Protein AF-A0A7W0PIP6-F1 (afdb_monomer_lite)

Structure (mmCIF, N/CA/C/O backbone):
data_AF-A0A7W0PIP6-F1
#
_entry.id   AF-A0A7W0PIP6-F1
#
loop_
_atom_site.group_PDB
_atom_site.id
_atom_site.type_symbol
_atom_site.label_atom_id
_atom_site.label_alt_id
_atom_site.label_comp_id
_atom_site.label_asym_id
_atom_site.label_entity_id
_atom_site.label_seq_id
_atom_site.pdbx_PDB_ins_code
_atom_site.Cartn_x
_atom_site.Cartn_y
_atom_site.Cartn_z
_atom_site.occupancy
_atom_site.B_iso_or_equiv
_atom_site.auth_seq_id
_atom_site.auth_comp_id
_atom_site.auth_asym_id
_atom_site.auth_atom_id
_atom_site.pdbx_PDB_model_num
ATOM 1 N N . GLY A 1 1 ? 13.893 15.208 -15.503 1.00 61.84 1 GLY A N 1
ATOM 2 C CA . GLY A 1 1 ? 12.616 14.595 -15.083 1.00 61.84 1 GLY A CA 1
ATOM 3 C C . GLY A 1 1 ? 12.587 14.527 -13.572 1.00 61.84 1 GLY A C 1
ATOM 4 O O . GLY A 1 1 ? 13.653 14.378 -12.991 1.00 61.84 1 GLY A O 1
ATOM 5 N N . GLY A 1 2 ? 11.424 14.705 -12.944 1.00 72.81 2 GLY A N 1
ATOM 6 C CA . GLY A 1 2 ? 11.284 14.598 -11.487 1.00 72.81 2 GLY A CA 1
ATOM 7 C C . GLY A 1 2 ? 11.118 13.148 -11.030 1.00 72.81 2 GLY A C 1
ATOM 8 O O . GLY A 1 2 ? 10.617 12.318 -11.788 1.00 72.81 2 GLY A O 1
ATOM 9 N N . PHE A 1 3 ? 11.524 12.854 -9.796 1.00 75.38 3 PHE A N 1
ATOM 10 C CA . PHE A 1 3 ? 11.203 11.588 -9.140 1.00 75.38 3 PHE A CA 1
ATOM 11 C C . PHE A 1 3 ? 9.776 11.643 -8.599 1.00 75.38 3 PHE A C 1
ATOM 13 O O . PHE A 1 3 ? 9.345 12.670 -8.076 1.00 75.38 3 PHE A O 1
ATOM 20 N N . GLN A 1 4 ? 9.047 10.539 -8.729 1.00 84.75 4 GLN A N 1
ATOM 21 C CA . GLN A 1 4 ? 7.752 10.368 -8.089 1.00 84.75 4 GLN A CA 1
ATOM 22 C C . GLN A 1 4 ? 7.915 9.457 -6.874 1.00 84.75 4 GLN A C 1
ATOM 24 O O . GLN A 1 4 ? 8.669 8.483 -6.910 1.00 84.75 4 GLN A O 1
ATOM 29 N N . VAL A 1 5 ? 7.212 9.796 -5.799 1.00 91.25 5 VAL A N 1
ATOM 30 C CA . VAL A 1 5 ? 7.160 8.997 -4.576 1.00 91.25 5 VAL A CA 1
ATOM 31 C C . VAL A 1 5 ? 5.709 8.706 -4.235 1.00 91.25 5 VAL A C 1
ATOM 33 O O . VAL A 1 5 ? 4.834 9.548 -4.441 1.00 91.25 5 VAL A O 1
ATOM 36 N N . LEU A 1 6 ? 5.459 7.501 -3.742 1.00 93.19 6 LEU A N 1
ATOM 37 C CA . LEU A 1 6 ? 4.185 7.093 -3.177 1.00 93.19 6 LEU A CA 1
ATOM 38 C C . LEU A 1 6 ? 4.278 7.203 -1.662 1.00 93.19 6 LEU A C 1
ATOM 40 O O . LEU A 1 6 ? 5.205 6.661 -1.066 1.00 93.19 6 LEU A O 1
ATOM 44 N N . ASP A 1 7 ? 3.298 7.861 -1.056 1.00 95.69 7 ASP A N 1
ATOM 45 C CA . ASP A 1 7 ? 3.176 7.945 0.391 1.00 95.69 7 ASP A CA 1
ATOM 46 C C . ASP A 1 7 ? 1.808 7.417 0.824 1.00 95.69 7 ASP A C 1
ATOM 48 O O . ASP A 1 7 ? 0.778 7.907 0.360 1.00 95.69 7 ASP A O 1
ATOM 52 N N . VAL A 1 8 ? 1.791 6.376 1.663 1.00 96.19 8 VAL A N 1
ATOM 53 C CA . VAL A 1 8 ? 0.556 5.669 2.036 1.00 96.19 8 VAL A CA 1
ATOM 54 C C . VAL A 1 8 ? 0.305 5.788 3.531 1.00 96.19 8 VAL A C 1
ATOM 56 O O . VAL A 1 8 ? 1.159 5.465 4.356 1.00 96.19 8 VAL A O 1
ATOM 59 N N . TRP A 1 9 ? -0.916 6.193 3.867 1.00 97.06 9 TRP A N 1
ATOM 60 C CA . TRP A 1 9 ? -1.397 6.351 5.233 1.00 97.06 9 TRP A CA 1
ATOM 61 C C . TRP A 1 9 ? -2.635 5.482 5.466 1.00 97.06 9 TRP A C 1
ATOM 63 O O . TRP A 1 9 ? -3.482 5.339 4.584 1.00 97.06 9 TRP A O 1
ATOM 73 N N . LEU A 1 10 ? -2.750 4.917 6.666 1.00 96.31 10 LEU A N 1
ATOM 74 C CA . LEU A 1 10 ? -3.952 4.264 7.166 1.00 9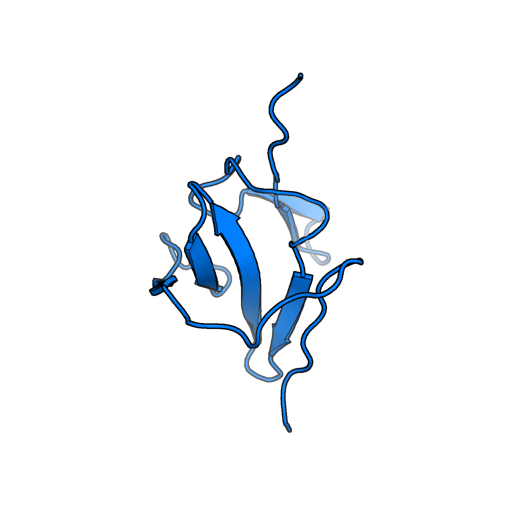6.31 10 LEU A CA 1
ATOM 75 C C . LEU A 1 10 ? -4.719 5.239 8.061 1.00 96.31 10 LEU A C 1
ATOM 77 O O . LEU A 1 10 ? -4.184 5.698 9.072 1.00 96.31 10 LEU A O 1
ATOM 81 N N . LEU A 1 11 ? -5.982 5.487 7.720 1.00 96.38 11 LEU A N 1
ATOM 82 C CA . LEU A 1 11 ? -6.945 6.158 8.588 1.00 96.38 11 LEU A CA 1
ATOM 83 C C . LEU A 1 11 ? -7.699 5.122 9.427 1.00 96.38 11 LEU A C 1
ATOM 85 O O . LEU A 1 11 ? -8.444 4.306 8.883 1.00 96.38 11 LEU A O 1
ATOM 89 N N . ASP A 1 12 ? -7.552 5.186 10.749 1.00 95.06 12 ASP A N 1
ATOM 90 C CA . ASP A 1 12 ? -8.484 4.537 11.669 1.00 95.06 12 ASP A CA 1
ATOM 91 C C . ASP A 1 12 ? -9.750 5.396 11.776 1.00 95.06 12 ASP A C 1
ATOM 93 O O . ASP A 1 12 ? -9.754 6.464 12.388 1.00 95.06 12 ASP A O 1
ATOM 97 N N . THR A 1 13 ? -10.846 4.923 11.186 1.00 95.50 13 THR A N 1
ATOM 98 C CA . THR A 1 13 ? -12.114 5.662 11.138 1.00 95.50 13 THR A CA 1
ATOM 99 C C . THR A 1 13 ? -12.849 5.711 12.475 1.00 95.50 13 THR A C 1
ATOM 101 O O . THR A 1 13 ? -13.787 6.491 12.611 1.00 95.50 13 THR A O 1
ATOM 104 N N . LYS A 1 14 ? -12.461 4.891 13.463 1.00 96.38 14 LYS A N 1
ATOM 105 C CA . LYS A 1 14 ? -13.047 4.935 14.812 1.00 96.38 14 LYS A CA 1
ATOM 106 C C . LYS A 1 14 ? -12.436 6.052 15.644 1.00 96.38 14 LYS A C 1
ATOM 108 O O . LYS A 1 14 ? -13.135 6.674 16.435 1.00 96.38 14 LYS A O 1
ATOM 113 N N . THR A 1 15 ? -11.133 6.276 15.483 1.00 96.44 15 THR A N 1
ATOM 114 C CA . THR A 1 15 ? -10.370 7.237 16.293 1.00 96.44 15 THR A CA 1
ATOM 115 C C . THR A 1 15 ? -10.021 8.518 15.539 1.00 96.44 15 THR A C 1
ATOM 117 O O . THR A 1 15 ? -9.610 9.491 16.160 1.00 96.44 15 THR A O 1
ATOM 120 N N . GLY A 1 16 ? -10.173 8.536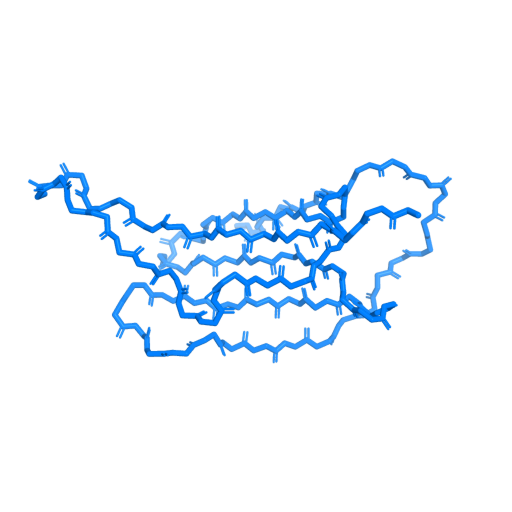 14.212 1.00 97.31 16 GLY A N 1
ATOM 121 C CA . GLY A 1 16 ? -9.741 9.643 13.358 1.00 97.31 16 GLY A CA 1
ATOM 122 C C . GLY A 1 16 ? -8.219 9.743 13.216 1.00 97.31 16 GLY A C 1
ATOM 123 O O . GLY A 1 16 ? -7.711 10.768 12.770 1.00 97.31 16 GLY A O 1
ATOM 124 N N . THR A 1 17 ? -7.479 8.701 13.604 1.00 97.06 17 THR A N 1
ATOM 125 C CA . THR A 1 17 ? -6.013 8.730 13.626 1.00 97.06 17 THR A CA 1
ATOM 126 C C . THR A 1 17 ? -5.441 8.307 12.280 1.00 97.06 17 THR A C 1
ATOM 128 O O . THR A 1 17 ? -5.799 7.256 11.746 1.00 97.06 17 THR A O 1
ATOM 131 N N . LEU A 1 18 ? -4.502 9.096 11.757 1.00 97.12 18 LEU A N 1
ATOM 132 C CA . LEU A 1 18 ? -3.670 8.715 10.620 1.00 97.12 18 LEU A CA 1
ATOM 133 C C . LEU A 1 18 ? -2.374 8.072 11.108 1.00 97.12 18 LEU A C 1
ATOM 135 O O . LEU A 1 18 ? -1.680 8.607 11.971 1.00 97.12 18 LEU A O 1
ATOM 139 N N . SER A 1 19 ? -2.035 6.931 10.521 1.00 95.12 19 SER A N 1
ATOM 140 C CA . SER A 1 19 ? -0.777 6.233 10.770 1.00 95.12 19 SER A CA 1
ATOM 141 C C . SER A 1 19 ? -0.091 5.907 9.455 1.00 95.12 19 SER A C 1
ATOM 143 O O . SER A 1 19 ? -0.737 5.598 8.456 1.00 95.12 19 SER A O 1
ATOM 145 N N . HIS A 1 20 ? 1.230 6.008 9.441 1.00 96.12 20 HIS A N 1
ATOM 146 C CA . HIS A 1 20 ? 2.008 5.781 8.234 1.00 96.12 20 HIS A CA 1
ATOM 147 C C . HIS A 1 20 ? 2.151 4.286 7.957 1.00 96.12 20 HIS A C 1
ATOM 149 O O . HIS A 1 20 ? 2.427 3.508 8.877 1.00 96.12 20 HIS A O 1
ATOM 155 N N . VAL A 1 21 ? 1.978 3.867 6.701 1.00 97.06 21 VAL A N 1
ATOM 156 C CA . VAL A 1 21 ? 2.300 2.487 6.320 1.00 97.06 21 VAL A CA 1
ATOM 157 C C . VAL A 1 21 ? 3.824 2.321 6.389 1.00 97.06 21 VAL A C 1
ATOM 159 O O . VAL A 1 21 ? 4.548 3.162 5.856 1.00 97.06 21 VAL A O 1
ATOM 162 N N . PRO A 1 22 ? 4.350 1.261 7.033 1.00 96.56 22 PRO A N 1
ATOM 163 C CA . PRO A 1 22 ? 5.791 1.084 7.171 1.00 96.56 22 PRO A CA 1
ATOM 164 C C . PRO A 1 22 ? 6.518 1.105 5.827 1.00 96.56 22 PRO A C 1
ATOM 166 O O . PRO A 1 22 ? 6.057 0.487 4.875 1.00 96.56 22 PRO A O 1
ATOM 169 N N . GLY A 1 23 ? 7.689 1.741 5.770 1.00 92.56 23 GLY A N 1
ATOM 170 C CA . GLY A 1 23 ? 8.509 1.797 4.553 1.00 92.56 23 GLY A CA 1
ATOM 171 C C . GLY A 1 23 ? 8.095 2.874 3.546 1.00 92.56 23 GLY A C 1
ATOM 172 O O . GLY A 1 23 ? 8.630 2.880 2.441 1.00 92.56 23 GLY A O 1
ATOM 173 N N . MET A 1 24 ? 7.174 3.766 3.918 1.00 94.75 24 MET A N 1
ATOM 174 C CA . MET A 1 24 ? 6.804 4.945 3.134 1.00 94.75 24 MET A CA 1
ATOM 175 C C . MET A 1 24 ? 7.583 6.198 3.591 1.00 94.75 24 MET A C 1
ATOM 177 O O . MET A 1 24 ? 8.027 6.243 4.744 1.00 94.75 24 MET A O 1
ATOM 181 N N . PRO A 1 25 ? 7.761 7.213 2.720 1.00 94.44 25 PRO A N 1
ATOM 182 C CA . PRO A 1 25 ? 7.429 7.210 1.293 1.00 94.44 25 PRO A CA 1
ATOM 183 C C . PRO A 1 25 ? 8.347 6.280 0.482 1.00 94.44 25 PRO A C 1
ATOM 185 O O . PRO A 1 25 ? 9.519 6.098 0.814 1.00 94.44 25 PRO A O 1
ATOM 188 N N . ALA A 1 26 ? 7.824 5.714 -0.605 1.00 92.25 26 ALA A N 1
ATOM 189 C CA . ALA A 1 26 ? 8.542 4.802 -1.493 1.00 92.25 26 ALA A CA 1
ATOM 190 C C . ALA A 1 26 ? 8.734 5.401 -2.893 1.00 92.25 26 ALA A C 1
ATOM 192 O O . ALA A 1 26 ? 7.810 5.968 -3.475 1.00 92.25 26 ALA A O 1
ATOM 193 N N . PHE A 1 27 ? 9.924 5.231 -3.472 1.00 91.38 27 PHE A N 1
ATOM 194 C CA . PHE A 1 27 ? 10.194 5.607 -4.861 1.00 91.38 27 PHE A CA 1
ATOM 195 C C . PHE A 1 27 ? 9.597 4.570 -5.811 1.00 91.38 27 PHE A C 1
ATOM 197 O O . PHE A 1 27 ? 10.077 3.434 -5.885 1.00 91.38 27 PHE A O 1
ATOM 204 N N . VAL A 1 28 ? 8.553 4.972 -6.539 1.00 89.38 28 VAL A N 1
ATOM 205 C CA . VAL A 1 28 ? 7.838 4.112 -7.487 1.00 89.38 28 VAL A CA 1
ATOM 206 C C . VAL A 1 28 ? 7.401 4.888 -8.726 1.00 89.38 28 VAL A C 1
ATOM 208 O O . VAL A 1 28 ? 7.207 6.105 -8.689 1.00 89.38 28 VAL A O 1
ATOM 211 N N . SER A 1 29 ? 7.179 4.176 -9.827 1.00 88.81 29 SER A N 1
ATOM 212 C CA . SER A 1 29 ? 6.467 4.719 -10.986 1.00 88.81 29 SER A CA 1
ATOM 213 C C . SER A 1 29 ? 4.969 4.809 -10.670 1.00 88.81 29 SER A C 1
ATOM 215 O O . SER A 1 29 ? 4.272 3.800 -10.725 1.00 88.81 29 SER A O 1
ATOM 217 N N . LEU A 1 30 ? 4.448 6.002 -10.338 1.00 83.19 30 LEU A N 1
ATOM 218 C CA . LEU A 1 30 ? 3.061 6.157 -9.853 1.00 83.19 30 LEU A CA 1
ATOM 219 C C . LEU A 1 30 ? 2.003 5.671 -10.850 1.00 83.19 30 LEU A C 1
ATOM 221 O O . LEU A 1 30 ? 0.959 5.174 -10.441 1.00 83.19 30 LEU A O 1
ATOM 225 N N . LYS A 1 31 ? 2.272 5.773 -12.158 1.00 83.31 31 LYS A N 1
ATOM 226 C CA . LYS A 1 31 ? 1.369 5.251 -13.201 1.00 83.31 31 LYS A CA 1
ATOM 227 C C . LYS A 1 31 ? 1.266 3.721 -13.185 1.00 83.31 31 LYS A C 1
ATOM 229 O O . LYS A 1 31 ? 0.349 3.165 -13.770 1.00 83.31 31 LYS A O 1
ATOM 234 N N . ARG A 1 32 ? 2.216 3.040 -12.545 1.00 85.44 32 ARG A N 1
ATOM 235 C CA . ARG A 1 32 ? 2.299 1.578 -12.432 1.00 85.44 32 ARG A CA 1
ATOM 236 C C . ARG A 1 32 ? 2.030 1.105 -11.004 1.00 85.44 32 ARG A C 1
ATOM 238 O O . ARG A 1 32 ? 2.457 0.022 -10.614 1.00 85.44 32 ARG A O 1
ATOM 245 N N . THR A 1 33 ? 1.334 1.931 -10.225 1.00 91.19 33 THR A N 1
ATOM 246 C CA . THR A 1 33 ? 0.940 1.609 -8.859 1.00 91.19 33 THR A CA 1
ATOM 247 C C . THR A 1 33 ? -0.540 1.260 -8.807 1.00 91.19 33 THR A C 1
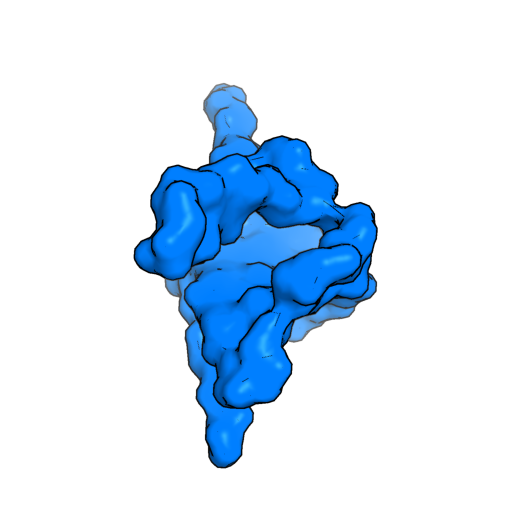ATOM 249 O O . THR A 1 33 ? -1.381 1.990 -9.325 1.00 91.19 33 THR A O 1
ATOM 252 N N . SER A 1 3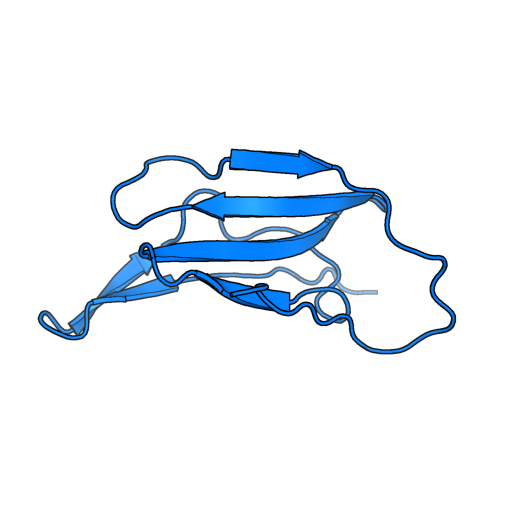4 ? -0.868 0.172 -8.119 1.00 93.69 34 SER A N 1
ATOM 253 C CA . SER A 1 34 ? -2.242 -0.192 -7.777 1.00 93.69 34 SER A CA 1
ATOM 254 C C . SER A 1 34 ? -2.280 -0.743 -6.358 1.00 93.69 34 SER A C 1
ATOM 256 O O . S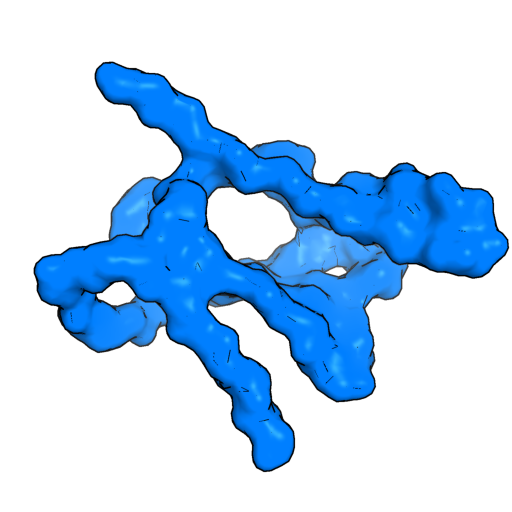ER A 1 34 ? -1.266 -1.215 -5.843 1.00 93.69 34 SER A O 1
ATOM 258 N N . MET A 1 35 ? -3.427 -0.663 -5.693 1.00 95.69 35 MET A N 1
ATOM 259 C CA . MET A 1 35 ? -3.560 -1.139 -4.322 1.00 95.69 35 MET A CA 1
ATOM 260 C C . MET A 1 35 ? -4.993 -1.523 -3.990 1.00 95.69 35 MET A C 1
ATOM 262 O O . MET A 1 35 ? -5.942 -0.871 -4.420 1.00 95.69 35 MET A O 1
ATOM 266 N N . ALA A 1 36 ? -5.131 -2.591 -3.209 1.00 96.62 36 ALA A N 1
ATOM 267 C CA . ALA A 1 36 ? -6.417 -3.139 -2.808 1.00 96.62 36 ALA A CA 1
ATOM 268 C C . ALA A 1 36 ? -6.320 -3.804 -1.434 1.00 96.62 36 ALA A C 1
ATOM 270 O O . ALA A 1 36 ? -5.273 -4.325 -1.044 1.00 96.62 36 ALA A O 1
ATOM 271 N N . TRP A 1 37 ? -7.438 -3.817 -0.715 1.00 96.25 37 TRP A N 1
ATOM 272 C CA . TRP A 1 37 ? -7.599 -4.633 0.483 1.00 96.25 37 TRP A CA 1
ATOM 273 C C . TRP A 1 37 ? -8.069 -6.037 0.104 1.00 96.25 37 TRP A C 1
ATOM 275 O O . TRP A 1 37 ? -8.898 -6.214 -0.784 1.00 96.25 37 TRP A O 1
ATOM 285 N N . THR A 1 38 ? -7.536 -7.029 0.801 1.00 96.44 38 THR A N 1
ATOM 286 C CA . THR A 1 38 ? -8.047 -8.405 0.813 1.00 96.44 38 THR A CA 1
ATOM 287 C C . THR A 1 38 ? -9.146 -8.542 1.861 1.00 96.44 38 THR A C 1
ATOM 289 O O . THR A 1 38 ? -9.163 -7.799 2.847 1.00 96.44 38 THR A O 1
ATOM 292 N N . ASP A 1 39 ? -10.029 -9.526 1.686 1.00 94.81 39 ASP A N 1
ATOM 293 C CA . ASP A 1 39 ? -11.148 -9.767 2.608 1.00 94.81 39 ASP A CA 1
ATOM 294 C C . ASP A 1 39 ? -10.666 -10.166 4.021 1.00 94.81 39 ASP A C 1
ATOM 296 O O . ASP A 1 39 ? -11.350 -9.917 5.011 1.00 94.81 39 ASP A O 1
ATOM 300 N N . ASP A 1 40 ? -9.445 -10.702 4.147 1.00 95.12 40 ASP A N 1
ATOM 301 C CA . ASP A 1 40 ? -8.806 -10.986 5.437 1.00 95.12 40 ASP A CA 1
ATOM 302 C C . ASP A 1 40 ? -8.028 -9.786 6.020 1.00 95.12 40 ASP A C 1
ATOM 304 O O . ASP A 1 40 ? -7.257 -9.933 6.970 1.00 95.12 40 ASP A O 1
ATOM 308 N N . GLY A 1 41 ? -8.205 -8.583 5.471 1.00 95.38 41 GLY A N 1
ATOM 309 C CA . GLY A 1 41 ? -7.691 -7.341 6.050 1.00 95.38 41 GLY A CA 1
ATOM 310 C C . GLY A 1 41 ? -6.202 -7.081 5.811 1.00 95.38 41 GLY A C 1
ATOM 311 O O . GLY A 1 41 ? -5.571 -6.373 6.595 1.00 95.38 41 GLY A O 1
ATOM 312 N N . ARG A 1 42 ? -5.607 -7.646 4.754 1.00 97.19 42 ARG A N 1
ATOM 313 C CA . ARG A 1 42 ? -4.271 -7.243 4.274 1.00 97.19 42 ARG A CA 1
ATOM 314 C C . ARG A 1 42 ? -4.403 -6.219 3.151 1.00 97.19 42 ARG A C 1
ATOM 316 O O . ARG A 1 42 ? -5.190 -6.423 2.230 1.00 97.19 42 ARG A O 1
ATOM 323 N N . LEU A 1 43 ? -3.603 -5.165 3.202 1.00 97.44 43 LEU A N 1
ATOM 324 C CA . LEU A 1 43 ? -3.339 -4.266 2.091 1.00 97.44 43 LEU A CA 1
ATOM 325 C C . LEU A 1 43 ? -2.324 -4.923 1.154 1.00 97.44 43 LEU A C 1
ATOM 327 O O . LEU A 1 43 ? -1.250 -5.342 1.594 1.00 97.44 43 LEU A O 1
ATOM 331 N N . VAL A 1 44 ? -2.659 -4.982 -0.129 1.00 97.44 44 VAL A N 1
ATOM 332 C CA . VAL A 1 44 ? -1.760 -5.392 -1.207 1.00 97.44 44 VAL A CA 1
ATOM 333 C C . VAL A 1 44 ? -1.454 -4.161 -2.049 1.00 97.44 44 VAL A C 1
ATOM 335 O O . VAL A 1 44 ? -2.368 -3.438 -2.442 1.00 97.44 44 VAL A O 1
ATOM 338 N N . LEU A 1 45 ? -0.175 -3.927 -2.319 1.00 96.31 45 LEU A N 1
ATOM 339 C CA . LEU A 1 45 ? 0.311 -2.885 -3.217 1.00 96.31 45 LEU A CA 1
ATOM 340 C C . LEU A 1 45 ? 1.074 -3.549 -4.357 1.00 96.31 45 LEU A C 1
ATOM 342 O O . LEU A 1 45 ? 1.927 -4.399 -4.114 1.00 96.31 45 LEU A O 1
ATOM 346 N N . LEU A 1 46 ? 0.797 -3.124 -5.581 1.00 95.38 46 LEU A N 1
ATOM 347 C CA . LEU A 1 46 ? 1.655 -3.341 -6.735 1.00 95.38 46 LEU A CA 1
ATOM 348 C C . LEU A 1 46 ? 2.356 -2.019 -7.035 1.00 95.38 46 LEU A C 1
ATOM 350 O O . LEU A 1 46 ? 1.696 -0.982 -7.067 1.00 95.38 46 LEU A O 1
ATOM 354 N N . GLY A 1 47 ? 3.663 -2.057 -7.268 1.00 92.94 47 GLY A N 1
ATOM 355 C CA . GLY A 1 47 ? 4.423 -0.906 -7.741 1.00 92.94 47 GLY A CA 1
ATOM 356 C C . GLY A 1 47 ? 5.614 -1.328 -8.590 1.00 92.94 47 GLY A C 1
ATOM 357 O O . GLY A 1 47 ? 6.021 -2.488 -8.579 1.00 92.94 47 GLY A O 1
ATOM 358 N N . GLU A 1 48 ? 6.190 -0.369 -9.307 1.00 92.44 48 GLU A N 1
ATOM 359 C CA . GLU A 1 48 ? 7.453 -0.545 -10.023 1.00 92.44 48 GLU A CA 1
ATOM 360 C C . GLU A 1 48 ? 8.531 0.335 -9.396 1.00 92.44 48 GLU A C 1
ATOM 362 O O . GLU A 1 48 ? 8.347 1.550 -9.294 1.00 92.44 48 GLU A O 1
ATOM 367 N N . SER A 1 49 ? 9.655 -0.267 -9.005 1.00 89.19 49 SER A N 1
ATOM 368 C CA . SER A 1 49 ? 10.805 0.417 -8.413 1.00 89.19 49 SER A CA 1
ATOM 369 C C . SER A 1 49 ? 12.094 -0.102 -9.043 1.00 89.19 49 SER A C 1
ATOM 371 O O . SER A 1 49 ? 12.261 -1.305 -9.212 1.00 89.19 49 SER A O 1
ATOM 373 N N . ASN A 1 50 ? 12.998 0.801 -9.432 1.00 88.19 50 ASN A N 1
ATOM 374 C CA . ASN A 1 50 ? 14.259 0.468 -10.113 1.00 88.19 50 ASN A CA 1
ATOM 375 C C . ASN A 1 50 ? 14.101 -0.449 -11.347 1.00 88.19 50 ASN A C 1
ATOM 377 O O . ASN A 1 50 ? 14.983 -1.245 -11.649 1.00 88.19 50 ASN A O 1
ATOM 381 N N . GLY A 1 51 ? 12.978 -0.336 -12.065 1.00 88.25 51 GLY A N 1
ATOM 382 C CA . GLY A 1 51 ? 12.671 -1.168 -13.234 1.00 88.25 51 GLY A CA 1
ATOM 383 C C . GLY A 1 51 ? 12.114 -2.558 -12.907 1.00 88.25 51 GLY A C 1
ATOM 384 O O . GLY A 1 51 ? 11.785 -3.302 -13.827 1.00 88.25 51 GLY A O 1
ATOM 385 N N . GLU A 1 52 ? 11.957 -2.899 -11.627 1.00 91.81 52 GLU A N 1
ATOM 386 C CA . GLU A 1 52 ? 11.366 -4.156 -11.174 1.00 91.81 52 GLU A CA 1
ATOM 387 C C . GLU A 1 52 ? 9.944 -3.955 -10.649 1.00 91.81 52 GLU A C 1
ATOM 389 O O . GLU A 1 52 ? 9.641 -2.966 -9.979 1.00 91.81 52 GLU A O 1
ATOM 394 N N . ASN A 1 53 ? 9.073 -4.933 -10.901 1.00 93.50 53 ASN A N 1
ATOM 395 C CA . ASN A 1 53 ? 7.730 -4.951 -10.331 1.00 93.50 53 ASN A CA 1
ATOM 396 C C . ASN A 1 53 ? 7.753 -5.635 -8.974 1.00 93.50 53 ASN A C 1
ATOM 398 O O . ASN A 1 53 ? 8.267 -6.744 -8.837 1.00 93.50 53 ASN A O 1
ATOM 402 N N . VAL A 1 54 ? 7.149 -4.998 -7.980 1.00 94.75 54 VAL A N 1
ATOM 403 C CA . VAL A 1 54 ? 7.128 -5.478 -6.604 1.00 94.75 54 VAL A CA 1
ATOM 404 C C . VAL A 1 54 ? 5.690 -5.522 -6.112 1.00 94.75 54 VAL A C 1
ATOM 406 O O . VAL A 1 54 ? 4.941 -4.554 -6.243 1.00 94.75 54 VAL A O 1
ATOM 409 N N . VAL A 1 55 ? 5.321 -6.650 -5.511 1.00 95.94 55 VAL A N 1
ATOM 410 C CA . VAL A 1 55 ? 4.117 -6.770 -4.693 1.00 95.94 55 VAL A CA 1
ATOM 411 C C . VAL A 1 55 ? 4.514 -6.628 -3.231 1.00 95.94 55 VAL A C 1
ATOM 413 O O . VAL A 1 55 ? 5.368 -7.370 -2.737 1.00 95.94 55 VAL A O 1
ATOM 416 N N . ALA A 1 56 ? 3.882 -5.688 -2.538 1.00 96.69 56 ALA A N 1
ATOM 417 C CA . ALA A 1 56 ? 3.982 -5.533 -1.098 1.00 96.69 56 ALA A CA 1
ATOM 418 C C . ALA A 1 56 ? 2.679 -5.973 -0.428 1.00 96.69 56 ALA A C 1
ATOM 420 O O . ALA A 1 56 ? 1.591 -5.647 -0.901 1.00 96.69 56 ALA A O 1
ATOM 421 N N . VAL A 1 57 ? 2.783 -6.689 0.689 1.00 97.31 57 VAL A N 1
ATOM 422 C CA . VAL A 1 57 ? 1.640 -7.108 1.506 1.00 97.31 57 VAL A CA 1
ATOM 423 C C . VAL A 1 57 ? 1.858 -6.657 2.941 1.00 97.31 57 VAL A C 1
ATOM 425 O O . VAL A 1 57 ? 2.938 -6.845 3.506 1.00 97.31 57 VAL A O 1
ATOM 428 N N . TRP A 1 58 ? 0.828 -6.072 3.540 1.00 98.06 58 TRP A N 1
ATOM 429 C CA . TRP A 1 58 ? 0.870 -5.580 4.912 1.00 98.06 58 TRP A CA 1
ATOM 430 C C . TRP A 1 58 ? -0.504 -5.645 5.572 1.00 98.06 58 TRP A C 1
ATOM 432 O O . TRP A 1 58 ? -1.527 -5.510 4.913 1.00 98.06 58 TRP A O 1
ATOM 442 N N . ARG A 1 59 ? -0.542 -5.826 6.890 1.00 97.31 59 ARG A N 1
ATOM 443 C CA . ARG A 1 59 ? -1.747 -5.715 7.719 1.00 97.31 59 ARG A CA 1
ATOM 444 C C . ARG A 1 59 ? -1.527 -4.656 8.805 1.00 97.31 59 ARG A C 1
ATOM 446 O O . ARG A 1 59 ? -0.431 -4.624 9.374 1.00 97.31 59 ARG A O 1
ATOM 453 N N . PRO A 1 60 ? -2.550 -3.855 9.166 1.00 96.00 60 PRO A N 1
ATOM 454 C CA . PRO A 1 60 ? -2.478 -2.944 10.304 1.00 96.00 60 PRO A CA 1
ATOM 455 C C . PRO A 1 60 ? -1.887 -3.601 11.558 1.00 96.00 60 PRO A C 1
ATOM 457 O O . PRO A 1 60 ? -2.248 -4.721 11.920 1.00 96.00 60 PRO A O 1
ATOM 460 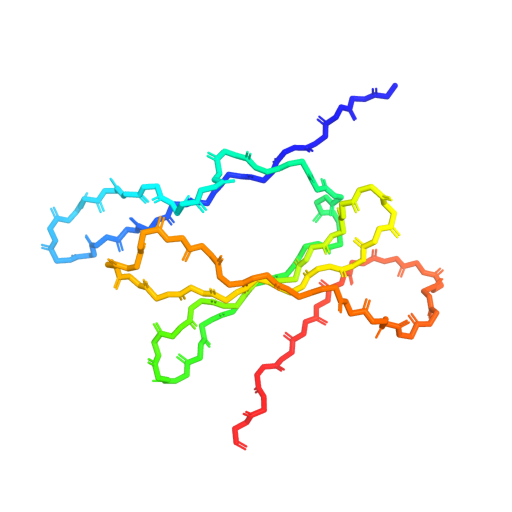N N . GLY A 1 61 ? -0.938 -2.912 12.193 1.00 93.44 61 GLY A N 1
ATOM 461 C CA . GLY A 1 61 ? -0.174 -3.412 13.343 1.00 93.44 61 GLY A CA 1
ATOM 462 C C . GLY A 1 61 ? 1.128 -4.142 12.988 1.00 93.44 61 GLY A C 1
ATOM 463 O O . GLY A 1 61 ? 2.002 -4.276 13.847 1.00 93.44 61 GLY A O 1
ATOM 464 N N . GLN A 1 62 ? 1.330 -4.566 11.735 1.00 97.00 62 GLN A N 1
ATOM 465 C CA . GLN A 1 62 ? 2.624 -5.103 11.309 1.00 97.00 62 GLN A CA 1
ATOM 466 C C . GLN A 1 62 ? 3.656 -3.982 11.166 1.00 97.00 62 GLN A C 1
ATOM 468 O O . GLN A 1 62 ? 3.382 -2.922 10.610 1.00 97.00 62 GLN A O 1
ATOM 473 N N . ARG A 1 63 ? 4.882 -4.239 11.630 1.00 96.19 63 ARG A N 1
ATOM 474 C CA . ARG A 1 63 ? 5.976 -3.252 11.627 1.00 96.19 63 ARG A CA 1
ATOM 475 C C . ARG A 1 63 ? 6.689 -3.106 10.279 1.00 96.19 63 ARG A C 1
ATOM 477 O O . ARG A 1 63 ? 7.519 -2.214 10.144 1.00 96.19 63 ARG A O 1
ATOM 484 N N . ARG A 1 64 ? 6.455 -4.015 9.328 1.00 96.44 64 ARG A N 1
ATOM 485 C CA . ARG A 1 64 ? 7.153 -4.089 8.032 1.00 96.44 64 ARG A CA 1
ATOM 486 C C . ARG A 1 64 ? 6.212 -4.615 6.946 1.00 96.44 64 ARG A C 1
ATOM 488 O O . ARG A 1 64 ? 5.336 -5.421 7.251 1.00 96.44 64 ARG A O 1
ATOM 495 N N . LEU A 1 65 ? 6.435 -4.188 5.703 1.00 96.06 65 LEU A N 1
ATOM 496 C CA . LEU A 1 65 ? 5.849 -4.789 4.499 1.00 96.06 65 LEU A CA 1
ATOM 497 C C . LEU A 1 65 ? 6.547 -6.124 4.199 1.00 96.06 65 LEU A C 1
ATOM 499 O O . LEU A 1 65 ? 7.774 -6.213 4.285 1.00 96.06 65 LEU A O 1
ATOM 503 N N . ALA A 1 66 ? 5.789 -7.140 3.795 1.00 97.31 66 ALA A N 1
ATOM 504 C CA . ALA A 1 66 ? 6.345 -8.295 3.098 1.00 97.31 66 ALA A CA 1
ATOM 505 C C . ALA A 1 66 ? 6.461 -7.949 1.610 1.00 97.31 66 ALA A C 1
ATOM 507 O O . ALA A 1 66 ? 5.464 -7.575 0.999 1.00 97.31 66 ALA A O 1
ATOM 508 N N . LEU A 1 67 ? 7.659 -8.056 1.035 1.00 95.69 67 LEU A N 1
ATOM 509 C CA . LEU A 1 67 ? 7.939 -7.670 -0.349 1.00 95.69 67 LEU A CA 1
ATOM 510 C C . LEU A 1 67 ? 8.271 -8.892 -1.198 1.00 95.69 67 LEU A C 1
ATOM 512 O O . LEU A 1 67 ? 8.965 -9.803 -0.742 1.00 95.69 67 LEU A O 1
ATOM 516 N N . LYS A 1 68 ? 7.808 -8.886 -2.448 1.00 96.62 68 LYS A N 1
ATOM 517 C CA . LYS A 1 68 ? 8.176 -9.886 -3.448 1.00 96.62 68 LYS A CA 1
ATOM 518 C C . LYS A 1 68 ? 8.274 -9.254 -4.831 1.00 96.62 68 LYS A C 1
ATOM 520 O O . LYS A 1 68 ? 7.305 -8.666 -5.303 1.00 96.62 68 LYS A O 1
ATOM 525 N N . THR A 1 69 ? 9.411 -9.434 -5.497 1.00 96.19 69 THR A N 1
ATOM 526 C CA . THR A 1 69 ? 9.548 -9.116 -6.922 1.00 96.19 69 THR A CA 1
ATOM 527 C C . THR A 1 69 ? 8.713 -10.094 -7.746 1.00 96.19 69 THR A C 1
ATOM 529 O O . THR A 1 69 ? 8.719 -11.304 -7.493 1.00 96.19 69 THR A O 1
ATOM 532 N N . VAL A 1 70 ? 7.975 -9.577 -8.723 1.00 94.50 70 VAL A N 1
ATOM 533 C CA . VAL A 1 70 ? 7.106 -10.357 -9.607 1.00 94.50 70 VAL A CA 1
ATOM 534 C C . VAL A 1 70 ? 7.414 -10.048 -11.064 1.00 94.50 70 VAL A C 1
ATOM 536 O O . VAL A 1 70 ? 7.834 -8.948 -11.409 1.00 94.50 70 VAL A O 1
ATOM 539 N N . GLN A 1 71 ? 7.179 -11.025 -11.932 1.00 92.50 71 GLN A N 1
ATOM 540 C CA . GLN A 1 71 ? 7.171 -10.801 -13.371 1.00 92.50 71 GLN A CA 1
ATOM 541 C C . GLN A 1 71 ? 5.733 -10.550 -13.806 1.00 92.50 71 GLN A C 1
ATOM 543 O O . GLN A 1 71 ? 4.838 -11.327 -13.473 1.00 92.50 71 GLN A O 1
ATOM 548 N N . LEU A 1 72 ? 5.518 -9.446 -14.515 1.00 88.12 72 LEU A N 1
ATOM 549 C CA . LEU A 1 72 ? 4.233 -9.114 -15.115 1.00 88.12 72 LEU A CA 1
ATOM 550 C C . LEU A 1 72 ? 4.304 -9.366 -16.624 1.00 88.12 72 LEU A C 1
ATOM 552 O O . LEU A 1 72 ? 5.401 -9.320 -17.187 1.00 88.12 72 LEU A O 1
ATOM 556 N N . PRO A 1 73 ? 3.162 -9.613 -17.287 1.00 86.12 73 PRO A N 1
ATOM 557 C CA . PRO A 1 73 ? 3.105 -9.636 -18.743 1.00 86.12 73 PRO A CA 1
ATOM 558 C C . PRO A 1 73 ? 3.700 -8.363 -19.355 1.00 86.12 73 PRO A C 1
ATOM 560 O O . PRO A 1 73 ? 3.682 -7.293 -18.740 1.00 86.12 73 PRO A O 1
ATOM 563 N N . GLU A 1 74 ? 4.218 -8.484 -20.577 1.00 82.50 74 GLU A N 1
ATOM 564 C CA . GLU A 1 74 ? 4.786 -7.350 -21.301 1.00 82.50 74 GLU A CA 1
ATOM 565 C C . GLU A 1 74 ? 3.757 -6.220 -21.446 1.00 82.50 74 GLU A C 1
ATOM 567 O O . GLU A 1 74 ? 2.585 -6.439 -21.761 1.00 82.50 74 GLU A O 1
ATOM 572 N N . ARG A 1 75 ? 4.206 -4.990 -21.186 1.00 76.44 75 ARG A N 1
ATOM 573 C CA . ARG A 1 75 ? 3.352 -3.801 -21.178 1.00 76.44 75 ARG A CA 1
ATOM 574 C C . ARG A 1 75 ? 3.435 -3.084 -22.517 1.00 76.44 75 ARG A C 1
ATOM 576 O O . ARG A 1 75 ? 4.523 -2.713 -22.941 1.00 76.44 75 ARG A O 1
ATOM 583 N N . THR A 1 76 ? 2.290 -2.759 -23.110 1.00 72.19 76 THR A N 1
ATOM 584 C CA . THR A 1 76 ? 2.218 -1.916 -24.319 1.00 72.19 76 THR A CA 1
ATOM 585 C C . THR A 1 76 ? 1.921 -0.438 -24.016 1.00 72.19 76 THR A C 1
ATOM 587 O O . THR A 1 76 ? 1.994 0.402 -24.909 1.00 72.19 76 THR A O 1
ATOM 590 N N . GLY A 1 77 ? 1.635 -0.090 -22.753 1.00 74.62 77 GLY A N 1
ATOM 591 C CA . GLY A 1 77 ? 1.362 1.273 -22.275 1.00 74.62 77 GLY A CA 1
ATOM 592 C C . GLY A 1 77 ? 0.310 1.302 -21.155 1.00 74.62 77 GLY A C 1
ATOM 593 O O . GLY A 1 77 ? -0.185 0.256 -20.753 1.00 74.62 77 GLY A O 1
ATOM 594 N N . GLY A 1 78 ? -0.050 2.495 -20.662 1.00 78.25 78 GLY A N 1
ATOM 595 C CA . GLY A 1 78 ? -1.197 2.688 -19.755 1.00 78.25 78 GLY A CA 1
ATOM 596 C C . GLY A 1 78 ? -0.889 2.729 -18.250 1.00 78.25 78 GLY A C 1
ATOM 597 O O . GLY A 1 78 ? 0.238 3.019 -17.843 1.00 78.25 78 GLY A O 1
ATOM 598 N N . SER A 1 79 ? -1.940 2.517 -17.446 1.00 75.06 79 SER A N 1
ATOM 599 C CA . SER A 1 79 ? -1.898 2.414 -15.981 1.00 75.06 79 SER A CA 1
ATOM 600 C C . SER A 1 79 ? -2.093 0.964 -15.562 1.00 75.06 79 SER A C 1
ATOM 602 O O . SER A 1 79 ? -2.940 0.281 -16.137 1.00 75.06 79 SER A O 1
ATOM 604 N N . ASP A 1 80 ? -1.373 0.519 -14.536 1.00 80.62 80 ASP A N 1
ATOM 605 C CA . ASP A 1 80 ? -1.539 -0.843 -14.023 1.00 80.62 80 ASP A CA 1
ATOM 606 C C . ASP A 1 80 ? -2.711 -0.924 -13.034 1.00 80.62 80 ASP A C 1
ATOM 608 O O . ASP A 1 80 ? -2.960 -0.011 -12.244 1.00 80.62 80 ASP A O 1
ATOM 612 N N . SER A 1 81 ? -3.423 -2.049 -13.065 1.00 84.19 81 SER A N 1
ATOM 613 C CA . SER A 1 81 ? -4.390 -2.431 -12.037 1.00 84.19 81 SER A CA 1
ATOM 614 C C . SER A 1 81 ? -4.344 -3.939 -11.817 1.00 84.19 81 SER A C 1
ATOM 616 O O . SER A 1 81 ? -3.995 -4.694 -12.725 1.00 84.19 81 SER A O 1
ATOM 618 N N . PHE A 1 82 ? -4.697 -4.379 -10.614 1.00 89.62 82 PHE A N 1
ATOM 619 C CA . PHE A 1 82 ? -4.946 -5.788 -10.326 1.00 89.62 82 PHE A CA 1
ATOM 620 C C . PHE A 1 82 ? -6.266 -5.937 -9.570 1.00 89.62 82 PHE A C 1
ATOM 622 O O . PHE A 1 82 ? -6.770 -4.983 -8.976 1.00 89.62 82 PHE A O 1
ATOM 629 N N . ALA A 1 83 ? -6.803 -7.154 -9.566 1.00 89.62 83 ALA A N 1
ATOM 630 C CA . ALA A 1 83 ? -7.947 -7.531 -8.749 1.00 89.62 83 ALA A CA 1
ATOM 631 C C . ALA A 1 83 ? -7.552 -8.653 -7.785 1.00 89.62 83 ALA A C 1
ATOM 633 O O . ALA A 1 83 ? -6.773 -9.542 -8.134 1.00 89.62 83 ALA A O 1
ATOM 634 N N . ILE A 1 84 ? -8.103 -8.616 -6.573 1.00 90.50 84 ILE A N 1
ATOM 635 C CA . ILE A 1 84 ? -8.048 -9.754 -5.656 1.00 90.50 84 ILE A CA 1
ATOM 636 C C . ILE A 1 84 ? -9.064 -10.788 -6.147 1.00 90.50 84 ILE A C 1
ATOM 638 O O . ILE A 1 84 ? -10.245 -10.473 -6.290 1.00 90.50 84 ILE A O 1
ATOM 642 N N . LEU A 1 85 ? -8.601 -12.008 -6.423 1.00 87.44 85 LEU A N 1
ATOM 643 C CA . LEU A 1 85 ? -9.480 -13.139 -6.714 1.00 87.44 85 LEU A CA 1
ATOM 644 C C . LEU A 1 85 ? -10.135 -13.598 -5.404 1.00 87.44 85 LEU A C 1
ATOM 646 O O . LEU A 1 85 ? -9.438 -13.755 -4.400 1.00 87.44 85 LEU A O 1
ATOM 650 N N . ARG A 1 86 ? -11.459 -13.763 -5.429 1.00 76.88 86 ARG A N 1
ATOM 651 C CA . ARG A 1 86 ? -12.275 -14.242 -4.307 1.00 76.88 86 ARG A CA 1
ATOM 652 C C . ARG A 1 86 ? -12.578 -15.724 -4.445 1.00 76.88 86 ARG A C 1
ATOM 654 O O . ARG A 1 86 ? -12.802 -16.149 -5.600 1.00 76.88 86 ARG A O 1
#

pLDDT: mean 91.3, std 7.39, range [61.84, 98.06]

Sequence (86 aa):
GGFQVLDVWLLDTKTGTLSHVPGMPAFVSLKRTSMAWTDDGRLVLLGESNGENVVAVWRPGQRRLALKTVQLPERTGGSDSFAILR

Foldseek 3Di:
DDWDWDWDWDQPPVVRDIDGDAPPRGGFDQLAWEWDADPVAKIWIWTADPNWIKIWIGHPPDNDTDIDTDDDPDDPDGGDYDDDDD

Secondary structure (DSSP, 8-state):
-PPPEE--EEEETTTTEEEEPTT-SEE--GGG-EEEE-TTS-EEEEEEETTEEEEEEE-TT-SS-EEEEE--PPP-SS--------

Radius of gyration: 13.66 Å; chains: 1; bounding box: 27×29×41 Å